Protein AF-A0A956D2T4-F1 (afdb_monomer)

Structure (mmCIF, N/CA/C/O backbone):
data_AF-A0A956D2T4-F1
#
_entry.id   AF-A0A956D2T4-F1
#
loop_
_atom_site.group_PDB
_atom_site.id
_atom_site.type_symbol
_atom_site.label_atom_id
_atom_site.label_alt_id
_atom_site.label_comp_id
_atom_site.label_asym_id
_atom_site.label_entity_id
_atom_site.label_seq_id
_atom_site.pdbx_PDB_ins_code
_atom_site.Cartn_x
_atom_site.Cartn_y
_atom_site.Cartn_z
_atom_site.occupancy
_atom_site.B_iso_or_equiv
_atom_site.auth_seq_id
_atom_site.auth_comp_id
_atom_site.auth_asym_id
_atom_site.auth_atom_id
_atom_site.pdbx_PDB_model_num
ATOM 1 N N . MET A 1 1 ? -11.870 -9.818 9.974 1.00 64.62 1 MET A N 1
ATOM 2 C CA . MET A 1 1 ? -11.394 -9.062 8.797 1.00 64.62 1 MET A CA 1
ATOM 3 C C . MET A 1 1 ? -10.619 -9.986 7.861 1.00 64.62 1 MET A C 1
ATOM 5 O O . MET A 1 1 ? -9.975 -10.898 8.367 1.00 64.62 1 MET A O 1
ATOM 9 N N . SER A 1 2 ? -10.699 -9.813 6.535 1.00 84.06 2 SER A N 1
ATOM 10 C CA . SER A 1 2 ? -10.175 -10.812 5.584 1.00 84.06 2 SER A CA 1
ATOM 11 C C . SER A 1 2 ? -8.679 -10.647 5.295 1.00 84.06 2 SER A C 1
ATOM 13 O O . SER A 1 2 ? -8.214 -9.564 4.938 1.00 84.06 2 SER A O 1
ATOM 15 N N . VAL A 1 3 ? -7.930 -11.750 5.388 1.00 91.81 3 VAL A N 1
ATOM 16 C CA . VAL A 1 3 ? -6.516 -11.834 4.979 1.00 91.81 3 VAL A CA 1
ATOM 17 C C . VAL A 1 3 ? -6.344 -11.459 3.502 1.00 91.81 3 VAL A C 1
ATOM 19 O O . VAL A 1 3 ? -5.377 -10.782 3.157 1.00 91.81 3 VAL A O 1
ATOM 22 N N . ALA A 1 4 ? -7.316 -11.810 2.655 1.00 94.00 4 ALA A N 1
ATOM 23 C CA . ALA A 1 4 ? -7.277 -11.520 1.225 1.00 94.00 4 ALA A CA 1
ATOM 24 C C . ALA A 1 4 ? -7.277 -10.009 0.931 1.00 94.00 4 ALA A C 1
ATOM 26 O O . ALA A 1 4 ? -6.513 -9.553 0.087 1.00 94.00 4 ALA A O 1
ATOM 27 N N . ALA A 1 5 ? -8.061 -9.214 1.671 1.00 93.81 5 ALA A N 1
ATOM 28 C CA . ALA A 1 5 ? -8.114 -7.759 1.487 1.00 93.81 5 ALA A CA 1
ATOM 29 C C . ALA A 1 5 ? -6.773 -7.089 1.833 1.00 93.81 5 ALA A C 1
ATOM 31 O O . ALA A 1 5 ? -6.281 -6.236 1.094 1.00 93.81 5 ALA A O 1
ATOM 32 N N . ARG A 1 6 ? -6.126 -7.534 2.920 1.00 95.44 6 ARG A N 1
ATOM 33 C CA . ARG A 1 6 ? -4.787 -7.056 3.300 1.00 95.44 6 ARG A CA 1
ATOM 34 C C . ARG A 1 6 ? -3.732 -7.417 2.253 1.00 95.44 6 ARG A C 1
ATOM 36 O O . ARG A 1 6 ? -2.888 -6.586 1.929 1.00 95.44 6 ARG A O 1
ATOM 43 N N . GLN A 1 7 ? -3.778 -8.643 1.731 1.00 96.44 7 GLN A N 1
ATOM 44 C CA . GLN A 1 7 ? -2.862 -9.102 0.683 1.00 96.44 7 GLN A CA 1
ATOM 45 C C . GLN A 1 7 ? -3.059 -8.323 -0.621 1.00 96.44 7 GLN A C 1
ATOM 47 O O . GLN A 1 7 ? -2.074 -7.902 -1.223 1.00 96.44 7 GLN A O 1
ATOM 52 N N . ALA A 1 8 ? -4.310 -8.077 -1.015 1.00 96.12 8 ALA A N 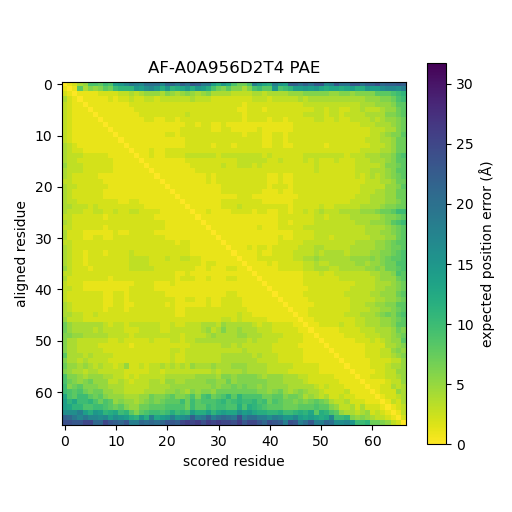1
ATOM 53 C CA . ALA A 1 8 ? -4.638 -7.286 -2.194 1.00 96.12 8 ALA A CA 1
ATOM 54 C C . ALA A 1 8 ? -4.126 -5.842 -2.066 1.00 96.12 8 ALA A C 1
ATOM 56 O O . ALA A 1 8 ? -3.479 -5.345 -2.986 1.00 96.12 8 ALA A O 1
ATOM 57 N N . LEU A 1 9 ? -4.330 -5.195 -0.910 1.00 96.56 9 LEU A N 1
ATOM 58 C CA . LEU A 1 9 ? -3.817 -3.843 -0.676 1.00 96.56 9 LEU A CA 1
ATOM 59 C C . LEU A 1 9 ? -2.284 -3.800 -0.689 1.00 96.56 9 LEU A C 1
ATOM 61 O O . LEU A 1 9 ? -1.701 -2.905 -1.296 1.00 96.56 9 LEU A O 1
ATOM 65 N N . LEU A 1 10 ? -1.617 -4.762 -0.043 1.00 96.56 10 LEU A N 1
ATOM 66 C CA . LEU A 1 10 ? -0.155 -4.846 -0.070 1.00 96.56 10 LEU A CA 1
ATOM 67 C C . LEU A 1 10 ? 0.363 -4.988 -1.506 1.00 96.56 10 LEU A C 1
ATOM 69 O O . LEU A 1 10 ? 1.277 -4.265 -1.890 1.00 96.56 10 LEU A O 1
ATOM 73 N N . ALA A 1 11 ? -0.223 -5.890 -2.296 1.00 95.69 11 ALA A N 1
ATOM 74 C CA . ALA A 1 11 ? 0.157 -6.074 -3.692 1.00 95.69 11 ALA A CA 1
ATOM 75 C C . ALA A 1 11 ? -0.035 -4.779 -4.495 1.00 95.69 11 ALA A C 1
ATOM 77 O O . ALA A 1 11 ? 0.877 -4.361 -5.202 1.00 95.69 11 ALA A O 1
ATOM 78 N N . ALA A 1 12 ? -1.166 -4.094 -4.310 1.00 96.06 12 ALA A N 1
ATOM 79 C CA . ALA A 1 12 ? -1.439 -2.821 -4.967 1.00 96.06 12 ALA A CA 1
ATOM 80 C C . ALA A 1 12 ? -0.416 -1.732 -4.593 1.00 96.06 12 ALA A C 1
ATOM 82 O O . ALA A 1 12 ? 0.084 -1.047 -5.478 1.00 96.06 12 ALA A O 1
ATOM 83 N N . VAL A 1 13 ? -0.033 -1.607 -3.316 1.00 96.31 13 VAL A N 1
ATOM 84 C CA . VAL A 1 13 ? 1.021 -0.668 -2.872 1.00 96.31 13 VAL A CA 1
ATOM 85 C C . VAL A 1 13 ? 2.376 -0.994 -3.501 1.00 96.31 13 VAL A C 1
ATOM 87 O O . VAL A 1 13 ? 3.131 -0.093 -3.866 1.00 96.31 13 VAL A O 1
ATOM 90 N N . LEU A 1 14 ? 2.708 -2.280 -3.604 1.00 94.38 14 LEU A N 1
ATOM 91 C CA . LEU A 1 14 ? 3.975 -2.715 -4.182 1.00 94.38 14 LEU A CA 1
ATOM 92 C C . LEU A 1 14 ? 4.020 -2.560 -5.702 1.00 94.38 14 LEU A C 1
ATOM 94 O O . LEU A 1 14 ? 5.119 -2.510 -6.242 1.00 94.38 14 LEU A O 1
ATOM 98 N N . ASP A 1 15 ? 2.878 -2.458 -6.375 1.00 93.44 15 ASP A N 1
ATOM 99 C CA . ASP A 1 15 ? 2.797 -2.437 -7.835 1.00 93.44 15 ASP A CA 1
ATOM 100 C C . ASP A 1 15 ? 2.514 -1.045 -8.400 1.00 93.44 15 ASP A C 1
ATOM 102 O O . ASP A 1 15 ? 3.092 -0.674 -9.425 1.00 93.44 15 ASP A O 1
ATOM 106 N N . ASP A 1 16 ? 1.681 -0.259 -7.717 1.00 94.12 16 ASP A N 1
ATOM 107 C CA . ASP A 1 16 ? 1.171 1.018 -8.199 1.00 94.12 16 ASP A CA 1
ATOM 108 C C . ASP A 1 16 ? 1.663 2.195 -7.325 1.00 94.12 16 ASP A C 1
ATOM 110 O O . ASP A 1 16 ? 1.282 2.310 -6.152 1.00 94.12 16 ASP A O 1
ATOM 114 N N . PRO A 1 17 ? 2.481 3.121 -7.877 1.00 94.25 17 PRO A N 1
ATOM 115 C CA . PRO A 1 17 ? 2.916 4.313 -7.150 1.00 94.25 17 PRO A CA 1
ATOM 116 C C . PRO A 1 17 ? 1.763 5.216 -6.688 1.00 94.25 17 PRO A C 1
ATOM 118 O O . PRO A 1 17 ? 1.913 5.892 -5.671 1.00 94.25 17 PRO A O 1
ATOM 121 N N . ALA A 1 18 ? 0.628 5.245 -7.391 1.00 95.69 18 ALA A N 1
ATOM 122 C CA . ALA A 1 18 ? -0.523 6.057 -7.006 1.00 95.69 18 ALA A CA 1
ATOM 123 C C . ALA A 1 18 ? -1.229 5.484 -5.767 1.00 95.69 18 ALA A C 1
ATOM 125 O O . ALA A 1 18 ? -1.701 6.230 -4.906 1.00 95.69 18 ALA A O 1
ATOM 126 N N . VAL A 1 19 ? -1.276 4.155 -5.636 1.00 95.62 19 VAL A N 1
ATOM 127 C CA . VAL A 1 19 ? -1.785 3.497 -4.423 1.00 95.62 19 VAL A CA 1
ATOM 128 C C . VAL A 1 19 ? -0.834 3.733 -3.251 1.00 95.62 19 VAL A C 1
ATOM 130 O O . VAL A 1 19 ? -1.300 4.070 -2.163 1.00 95.62 19 VAL A O 1
ATOM 133 N N . GLU A 1 20 ? 0.483 3.628 -3.467 1.00 97.06 20 GLU A N 1
ATOM 134 C CA . GLU A 1 20 ? 1.482 3.960 -2.442 1.00 97.06 20 GLU A CA 1
ATOM 135 C C . GLU A 1 20 ? 1.323 5.404 -1.936 1.00 97.06 20 GLU A C 1
ATOM 137 O O . GLU A 1 20 ? 1.275 5.621 -0.723 1.00 97.06 20 GLU A O 1
ATOM 142 N N . ALA A 1 21 ? 1.215 6.384 -2.842 1.00 96.62 21 ALA A N 1
ATOM 143 C CA . ALA A 1 21 ? 1.038 7.792 -2.484 1.00 96.62 21 ALA A CA 1
ATOM 144 C C . ALA A 1 21 ? -0.226 8.000 -1.640 1.00 96.62 21 ALA A C 1
ATOM 146 O O . ALA A 1 21 ? -0.165 8.551 -0.543 1.00 96.62 21 ALA A O 1
ATOM 147 N N . ARG A 1 22 ? -1.352 7.437 -2.083 1.00 97.25 22 ARG A N 1
ATOM 148 C CA . ARG A 1 22 ? -2.644 7.561 -1.400 1.00 97.25 22 ARG A CA 1
ATOM 149 C C . ARG A 1 22 ? -2.660 6.920 -0.009 1.00 97.25 22 ARG A C 1
ATOM 151 O O . ARG A 1 22 ? -3.269 7.467 0.905 1.00 97.25 22 ARG A O 1
ATOM 158 N N . VAL A 1 23 ? -1.953 5.802 0.184 1.00 97.44 23 VAL A N 1
ATOM 159 C CA . VAL A 1 23 ? -1.750 5.184 1.510 1.00 97.44 23 VAL A CA 1
ATOM 160 C C . VAL A 1 23 ? -0.983 6.108 2.460 1.00 97.44 23 VAL A C 1
ATOM 162 O O . VAL A 1 23 ? -1.276 6.118 3.655 1.00 97.44 23 VAL A O 1
ATOM 165 N N . ARG A 1 24 ? -0.019 6.885 1.952 1.00 96.44 24 ARG A N 1
ATOM 166 C CA . ARG A 1 24 ? 0.759 7.844 2.755 1.00 96.44 24 ARG A CA 1
ATOM 167 C C . ARG A 1 24 ? -0.014 9.128 3.039 1.00 96.44 24 ARG A C 1
ATOM 169 O O . ARG A 1 24 ? 0.053 9.628 4.156 1.00 96.44 24 ARG A O 1
ATOM 176 N N . GLU A 1 25 ? -0.734 9.641 2.049 1.00 97.69 25 GLU A N 1
ATOM 177 C CA . GLU A 1 25 ? -1.505 10.883 2.154 1.00 97.69 25 GLU A CA 1
ATOM 178 C C . GLU A 1 25 ? -2.736 10.722 3.048 1.00 97.69 25 GLU A C 1
ATOM 180 O O . GLU A 1 25 ? -3.000 11.575 3.893 1.00 97.69 25 GLU A O 1
ATOM 185 N N . ASN A 1 26 ? -3.488 9.628 2.885 1.00 97.62 26 ASN A N 1
ATOM 186 C CA . ASN A 1 26 ? -4.723 9.409 3.630 1.00 97.62 26 ASN A CA 1
ATOM 187 C C . ASN A 1 26 ? -4.936 7.926 3.994 1.00 97.62 26 ASN A C 1
ATOM 189 O O . ASN A 1 26 ? -5.767 7.233 3.396 1.00 97.62 26 ASN A O 1
ATOM 193 N N . PRO A 1 27 ? -4.218 7.418 5.013 1.00 97.25 27 PRO A N 1
ATOM 194 C CA . PRO A 1 27 ? -4.324 6.022 5.430 1.00 97.25 27 PRO A CA 1
ATOM 195 C C . PRO A 1 27 ? -5.714 5.649 5.970 1.00 97.25 27 PRO A C 1
ATOM 197 O O . PRO A 1 27 ? -6.106 4.489 5.867 1.00 97.25 27 PRO A O 1
ATOM 200 N N . THR A 1 28 ? -6.469 6.603 6.528 1.00 97.81 28 THR A N 1
ATOM 201 C CA . THR A 1 28 ? -7.834 6.369 7.033 1.00 97.81 28 THR A CA 1
ATOM 202 C C . THR A 1 28 ? -8.799 6.073 5.892 1.00 97.81 28 THR A C 1
ATOM 204 O O . THR A 1 28 ? -9.447 5.030 5.907 1.00 97.81 28 THR A O 1
ATOM 207 N N . ALA A 1 29 ? -8.821 6.917 4.857 1.00 97.50 29 ALA A N 1
ATOM 208 C CA . ALA A 1 29 ? -9.695 6.704 3.705 1.00 97.50 29 ALA A CA 1
ATOM 209 C C . ALA A 1 29 ? -9.369 5.398 2.966 1.00 97.50 29 ALA A C 1
ATOM 211 O O . ALA A 1 29 ? -10.267 4.703 2.497 1.00 97.50 29 ALA A O 1
ATOM 212 N N . VAL A 1 30 ? -8.087 5.022 2.881 1.00 97.31 30 VAL A N 1
ATOM 213 C CA . VAL A 1 30 ? -7.699 3.738 2.279 1.00 97.31 30 VAL A CA 1
ATOM 214 C C . VAL A 1 30 ? -8.170 2.558 3.127 1.00 97.31 30 VAL A C 1
ATOM 216 O O . VAL A 1 30 ? -8.647 1.572 2.568 1.00 97.31 30 VAL A O 1
ATOM 219 N N . ALA A 1 31 ? -8.061 2.647 4.455 1.00 97.12 31 ALA A N 1
ATOM 220 C CA . ALA A 1 31 ? -8.539 1.604 5.357 1.00 97.12 31 ALA A CA 1
ATOM 221 C C . ALA A 1 31 ? -10.042 1.346 5.175 1.00 97.12 31 ALA A C 1
ATOM 223 O O . ALA A 1 31 ? -10.453 0.198 5.014 1.00 97.12 31 ALA A O 1
ATOM 224 N N . GLU A 1 32 ? -10.835 2.415 5.105 1.00 96.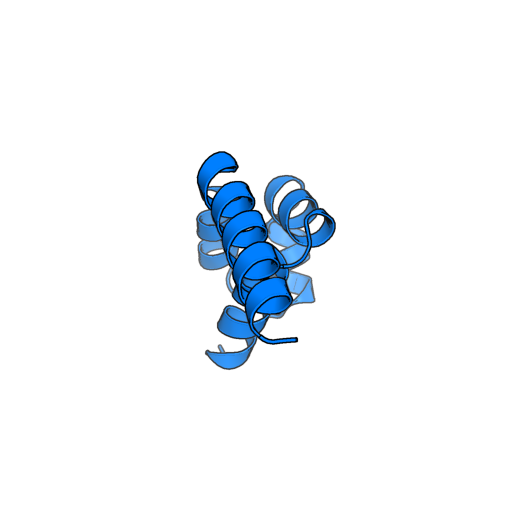50 32 GLU A N 1
ATOM 225 C CA . GLU A 1 32 ? -12.277 2.348 4.855 1.00 96.50 32 GLU A CA 1
ATOM 226 C C . GLU A 1 32 ? -12.590 1.782 3.465 1.00 96.50 32 GLU A C 1
ATOM 228 O O . GLU A 1 32 ? -13.342 0.816 3.349 1.00 96.50 32 GLU A O 1
ATOM 233 N N . ALA A 1 33 ? -11.957 2.314 2.414 1.00 95.88 33 ALA A N 1
ATOM 234 C CA . ALA A 1 33 ? -12.219 1.909 1.033 1.00 95.88 33 ALA A CA 1
ATOM 235 C C . ALA A 1 33 ? -11.870 0.438 0.751 1.00 95.88 33 ALA A C 1
ATOM 237 O O . ALA A 1 33 ? -12.538 -0.217 -0.046 1.00 95.88 33 ALA A O 1
ATOM 238 N N . TRP A 1 34 ? -10.824 -0.086 1.393 1.00 95.06 34 TRP A N 1
ATOM 239 C CA . TRP A 1 34 ? -10.371 -1.468 1.209 1.00 95.06 34 TRP A CA 1
ATOM 240 C C . TRP A 1 34 ? -10.939 -2.435 2.253 1.00 95.06 34 TRP A C 1
ATOM 242 O O . TRP A 1 34 ? -10.654 -3.632 2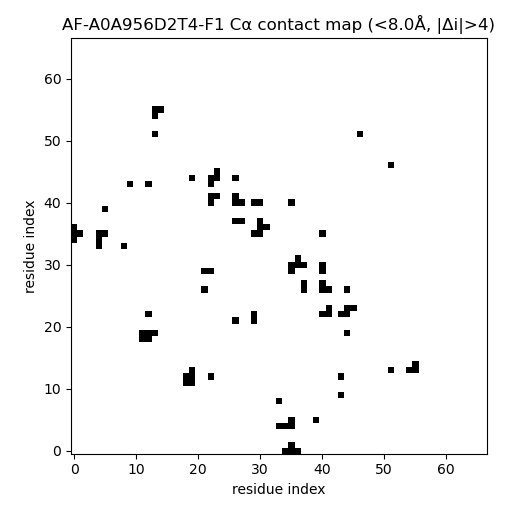.191 1.00 95.06 34 TRP A O 1
ATOM 252 N N . GLY A 1 35 ? -11.714 -1.938 3.222 1.00 95.38 35 GLY A N 1
ATOM 253 C CA . GLY A 1 35 ? -12.223 -2.744 4.329 1.00 95.38 35 GLY A CA 1
ATOM 254 C C . GLY A 1 35 ? -11.099 -3.386 5.148 1.00 95.38 35 GLY A C 1
ATOM 255 O O . GLY A 1 35 ? -11.206 -4.557 5.527 1.00 95.38 35 GLY A O 1
ATOM 256 N N . VAL A 1 36 ? -10.002 -2.647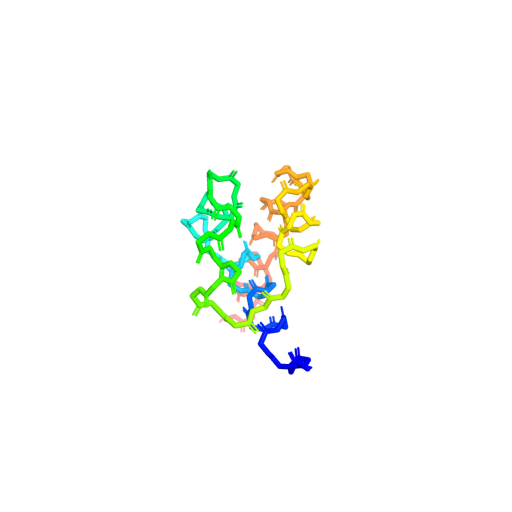 5.370 1.00 96.38 36 VAL A N 1
ATOM 257 C CA . VAL A 1 36 ? -8.838 -3.104 6.143 1.00 96.38 36 VAL A CA 1
ATOM 258 C C . VAL A 1 36 ? -8.622 -2.304 7.431 1.00 96.38 36 VAL A C 1
ATOM 260 O O . VAL A 1 36 ? -9.093 -1.179 7.550 1.00 96.38 36 VAL A O 1
ATOM 263 N N . GLU A 1 37 ? -7.882 -2.832 8.414 1.00 96.69 37 GLU A N 1
ATOM 264 C CA . GLU A 1 37 ? -7.630 -2.067 9.637 1.00 96.69 37 GLU A CA 1
ATOM 265 C C . GLU A 1 37 ? -6.665 -0.909 9.375 1.00 96.69 37 GLU A C 1
ATOM 267 O O . GLU A 1 37 ? -5.593 -1.085 8.789 1.00 96.69 37 GLU A O 1
ATOM 272 N N . LEU A 1 38 ? -6.970 0.258 9.944 1.00 97.31 38 LEU A N 1
ATOM 273 C CA . LEU A 1 38 ? -6.100 1.433 9.884 1.00 97.31 38 LEU A CA 1
ATOM 274 C C . LEU A 1 38 ? -4.673 1.144 10.377 1.00 97.31 38 LEU A C 1
ATOM 276 O O . LEU A 1 38 ? -3.703 1.649 9.816 1.00 97.31 38 LEU A O 1
ATOM 280 N N . ALA A 1 39 ? -4.515 0.294 11.397 1.00 97.50 39 ALA A N 1
ATOM 281 C CA . ALA A 1 39 ? -3.200 -0.098 11.903 1.00 97.50 39 ALA A CA 1
ATOM 282 C C . ALA A 1 39 ? -2.344 -0.803 10.836 1.00 97.50 39 ALA A C 1
ATOM 284 O O . ALA A 1 39 ? -1.132 -0.595 10.777 1.00 97.50 39 ALA A O 1
ATOM 285 N N . PHE A 1 40 ? -2.963 -1.611 9.972 1.00 97.31 40 PHE A N 1
ATOM 286 C CA . PHE A 1 40 ? -2.278 -2.253 8.856 1.00 97.31 40 PHE A CA 1
ATOM 287 C C . PHE A 1 40 ? -1.874 -1.224 7.795 1.00 97.31 40 PHE A C 1
ATOM 289 O O . PHE A 1 40 ? -0.713 -1.195 7.389 1.00 97.31 40 PHE A O 1
ATOM 296 N N . VAL A 1 41 ? -2.780 -0.319 7.416 1.00 97.69 41 VAL A N 1
ATOM 297 C CA . VAL A 1 41 ? -2.485 0.732 6.427 1.00 97.69 41 VAL A CA 1
ATOM 298 C C . VAL A 1 41 ? -1.380 1.671 6.910 1.00 97.69 41 VAL A C 1
ATOM 300 O O . VAL A 1 41 ? -0.476 2.001 6.149 1.00 97.69 41 VAL A O 1
ATOM 303 N N . ARG A 1 42 ? -1.366 2.031 8.198 1.00 97.81 42 ARG A N 1
ATOM 304 C CA . ARG A 1 42 ? -0.282 2.827 8.798 1.00 97.81 42 ARG A CA 1
ATOM 305 C C . ARG A 1 42 ? 1.074 2.124 8.721 1.00 97.81 42 ARG A C 1
ATOM 307 O O . ARG A 1 42 ? 2.079 2.782 8.473 1.00 97.81 42 ARG A O 1
ATOM 314 N N . ARG A 1 43 ? 1.118 0.795 8.877 1.00 97.31 43 ARG A N 1
ATOM 315 C CA . ARG A 1 43 ? 2.356 0.019 8.669 1.00 97.31 43 ARG A CA 1
ATOM 316 C C . ARG A 1 43 ? 2.807 0.057 7.209 1.00 97.31 43 ARG A C 1
ATOM 318 O O . ARG A 1 43 ? 4.003 0.169 6.969 1.00 97.31 43 ARG A O 1
ATOM 325 N N . LEU A 1 44 ? 1.875 0.010 6.253 1.00 96.06 44 LEU A N 1
ATOM 326 C CA . LEU A 1 44 ? 2.195 0.176 4.830 1.00 96.06 44 LEU A CA 1
ATOM 327 C C . LEU A 1 44 ? 2.735 1.580 4.529 1.00 96.06 44 LEU A C 1
ATOM 329 O O . LEU A 1 44 ? 3.757 1.708 3.862 1.00 96.06 44 LEU A O 1
ATOM 333 N N . ALA A 1 45 ? 2.110 2.623 5.076 1.00 96.06 45 ALA A N 1
ATOM 334 C CA . ALA A 1 45 ? 2.570 4.005 4.933 1.00 96.06 45 ALA A CA 1
ATOM 335 C C . ALA A 1 45 ? 3.967 4.231 5.540 1.00 96.06 45 ALA A C 1
ATOM 337 O O . ALA A 1 45 ? 4.722 5.075 5.060 1.00 96.06 45 ALA A O 1
ATOM 338 N N . ALA A 1 46 ? 4.328 3.455 6.565 1.00 96.56 46 ALA A N 1
ATOM 339 C CA . ALA A 1 46 ? 5.644 3.482 7.197 1.00 96.56 46 ALA A CA 1
ATOM 340 C C . ALA A 1 46 ? 6.725 2.692 6.433 1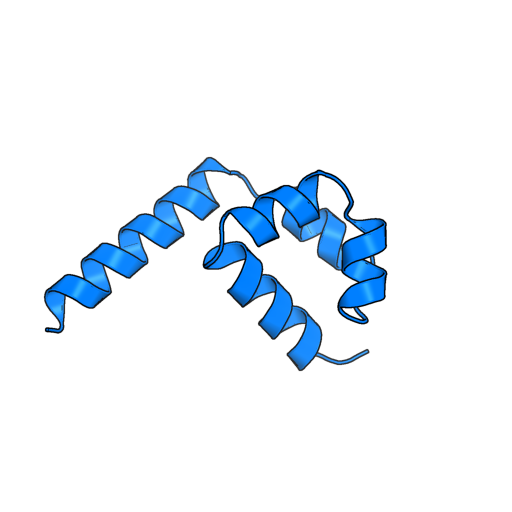.00 96.56 46 ALA A C 1
ATOM 342 O O . ALA A 1 46 ? 7.893 2.737 6.823 1.00 96.56 46 ALA A O 1
ATOM 343 N N . LEU A 1 47 ? 6.385 1.973 5.354 1.00 94.44 47 LEU A N 1
ATOM 344 C CA . LEU A 1 47 ? 7.388 1.291 4.536 1.00 94.44 47 LEU A CA 1
ATOM 345 C C . LEU A 1 47 ? 8.359 2.303 3.921 1.00 94.44 47 LEU A C 1
ATOM 347 O O . LEU A 1 47 ? 7.967 3.371 3.441 1.00 94.44 47 LEU A O 1
ATOM 351 N N . GLU A 1 48 ? 9.639 1.941 3.891 1.00 94.94 48 GLU A N 1
ATOM 352 C CA . GLU A 1 48 ? 10.684 2.787 3.325 1.00 94.94 48 GLU A CA 1
ATOM 353 C C . GLU A 1 48 ? 10.477 2.949 1.801 1.00 94.94 48 GLU A C 1
ATOM 355 O O . GLU A 1 48 ? 10.567 1.952 1.072 1.00 94.94 48 GLU A O 1
ATOM 360 N N . PRO A 1 49 ? 10.250 4.175 1.278 1.00 92.31 49 PRO A N 1
ATOM 361 C CA . PRO A 1 49 ? 9.934 4.393 -0.141 1.00 92.31 49 PRO A CA 1
ATOM 362 C C . PRO A 1 49 ? 10.996 3.826 -1.089 1.00 92.31 49 PRO A C 1
ATOM 364 O O . PRO A 1 49 ? 10.695 3.291 -2.156 1.00 92.31 49 PRO A O 1
ATOM 367 N N . ARG A 1 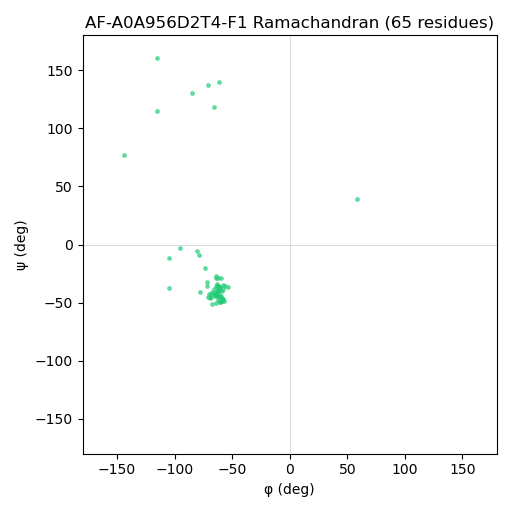50 ? 12.271 3.896 -0.676 1.00 93.44 50 ARG A N 1
ATOM 368 C CA . ARG A 1 50 ? 13.399 3.357 -1.446 1.00 93.44 50 ARG A CA 1
ATOM 369 C C . ARG A 1 50 ? 13.276 1.849 -1.645 1.00 93.44 50 ARG A C 1
ATOM 371 O O . ARG A 1 50 ? 13.537 1.368 -2.743 1.00 93.44 50 ARG A O 1
ATOM 378 N N . ARG A 1 51 ? 12.828 1.105 -0.629 1.00 93.12 51 ARG A N 1
ATOM 379 C CA . ARG A 1 51 ? 12.639 -0.351 -0.723 1.00 93.12 51 ARG A CA 1
ATOM 380 C C . ARG A 1 51 ? 11.469 -0.710 -1.633 1.00 93.12 51 ARG A C 1
ATOM 382 O O . ARG A 1 51 ? 11.622 -1.603 -2.461 1.00 93.12 51 ARG A O 1
ATOM 389 N N . VAL A 1 52 ? 10.351 0.012 -1.534 1.00 92.88 52 VAL A N 1
ATOM 390 C CA . VAL A 1 52 ? 9.182 -0.186 -2.412 1.00 92.88 52 VAL A CA 1
ATOM 391 C C . VAL A 1 52 ? 9.557 0.076 -3.875 1.00 92.88 52 VAL A C 1
ATOM 393 O O . VAL A 1 52 ? 9.272 -0.739 -4.754 1.00 92.88 52 VAL A O 1
ATOM 396 N N . ARG A 1 53 ? 10.297 1.159 -4.146 1.00 92.50 53 ARG A N 1
ATOM 397 C CA . ARG A 1 53 ? 10.810 1.466 -5.489 1.00 92.50 53 ARG A CA 1
ATOM 398 C C . ARG A 1 53 ? 11.769 0.388 -6.004 1.00 92.50 53 ARG A C 1
ATOM 400 O O . ARG A 1 53 ? 11.616 -0.065 -7.138 1.00 92.50 53 ARG A O 1
ATOM 407 N N . SER A 1 54 ? 12.739 -0.037 -5.193 1.00 94.00 54 SER A N 1
ATOM 408 C CA . SER A 1 54 ? 13.690 -1.093 -5.568 1.00 94.00 54 SER A CA 1
ATOM 409 C C . SER A 1 54 ? 12.992 -2.422 -5.857 1.00 94.00 54 SER A C 1
ATOM 411 O O . SER A 1 54 ? 13.363 -3.115 -6.806 1.00 94.00 54 SER A O 1
ATOM 413 N N . PHE A 1 55 ? 11.949 -2.761 -5.092 1.00 93.62 55 PHE A N 1
ATOM 414 C CA . PHE A 1 55 ? 11.119 -3.935 -5.347 1.00 93.62 55 PHE A CA 1
ATOM 415 C C . PHE A 1 55 ? 10.451 -3.864 -6.727 1.00 93.62 55 PHE A C 1
ATOM 417 O O . PHE A 1 55 ? 10.591 -4.802 -7.515 1.00 93.62 55 PHE A O 1
ATOM 424 N N . ARG A 1 56 ? 9.816 -2.732 -7.067 1.00 92.44 56 ARG A N 1
ATOM 425 C CA . ARG A 1 56 ? 9.195 -2.518 -8.389 1.00 92.44 56 ARG A CA 1
ATOM 426 C C . ARG A 1 56 ? 10.187 -2.664 -9.537 1.00 92.44 56 ARG A C 1
ATOM 428 O O . ARG A 1 56 ? 9.904 -3.369 -10.505 1.00 92.44 56 ARG A O 1
ATOM 435 N N . ILE A 1 57 ? 11.363 -2.046 -9.414 1.00 92.25 57 ILE A N 1
ATOM 436 C CA . ILE A 1 57 ? 12.429 -2.138 -10.424 1.00 92.25 57 ILE A CA 1
ATOM 437 C C . ILE A 1 57 ? 12.874 -3.594 -10.599 1.00 92.25 57 ILE A C 1
ATOM 439 O O . ILE A 1 57 ? 12.908 -4.095 -11.721 1.00 92.25 57 ILE A O 1
ATOM 443 N N . SER A 1 58 ? 13.161 -4.293 -9.498 1.00 92.31 58 SER A N 1
ATOM 444 C CA . SER A 1 58 ? 13.579 -5.700 -9.523 1.00 92.31 58 SER A CA 1
ATOM 445 C C . SER A 1 58 ? 12.532 -6.600 -10.185 1.00 92.31 58 SER A C 1
ATOM 447 O O . SER A 1 58 ? 12.873 -7.485 -10.973 1.00 92.31 58 SER A O 1
ATOM 449 N N . ARG A 1 59 ? 11.244 -6.347 -9.921 1.00 90.38 59 ARG A N 1
ATOM 450 C CA . ARG A 1 59 ? 10.143 -7.091 -10.536 1.00 90.38 59 ARG A CA 1
ATOM 451 C C . ARG A 1 59 ? 10.070 -6.868 -12.046 1.00 90.38 59 ARG A C 1
ATOM 453 O O . ARG A 1 59 ? 9.939 -7.845 -12.777 1.00 90.38 59 ARG A O 1
ATOM 460 N N . ARG A 1 60 ? 10.218 -5.620 -12.506 1.00 88.19 60 ARG A N 1
ATOM 461 C CA . ARG A 1 60 ? 10.246 -5.278 -13.939 1.00 88.19 60 ARG A CA 1
ATOM 462 C C . ARG A 1 60 ? 11.397 -5.978 -14.662 1.00 88.19 60 ARG A C 1
ATOM 464 O O . ARG A 1 60 ? 11.159 -6.688 -15.626 1.00 88.19 60 ARG A O 1
ATOM 471 N N . VAL A 1 61 ? 12.612 -5.900 -14.113 1.00 89.94 61 VAL A N 1
ATOM 472 C CA . VAL A 1 61 ? 13.794 -6.581 -14.677 1.00 89.94 61 VAL A CA 1
ATOM 473 C C . VAL A 1 61 ? 13.585 -8.097 -14.785 1.00 89.94 61 VAL A C 1
ATOM 475 O O . VAL A 1 61 ? 14.030 -8.722 -15.743 1.00 89.94 61 VAL A O 1
ATOM 478 N N . LYS A 1 62 ? 12.917 -8.717 -13.806 1.00 87.88 62 LYS A N 1
ATOM 479 C CA . LYS A 1 62 ? 12.607 -10.154 -13.849 1.00 87.88 62 LYS A CA 1
ATOM 480 C C . LYS A 1 62 ? 11.532 -10.512 -14.874 1.00 87.88 62 LYS A C 1
ATOM 482 O O . LYS A 1 62 ? 11.588 -11.622 -15.392 1.00 87.88 62 LYS A O 1
ATOM 487 N N . ALA A 1 63 ? 10.570 -9.628 -15.132 1.00 83.94 63 ALA A N 1
ATOM 488 C CA . ALA A 1 63 ? 9.565 -9.830 -16.171 1.00 83.94 63 ALA A CA 1
ATOM 489 C C . ALA A 1 63 ? 10.208 -9.768 -17.564 1.00 83.94 63 ALA A C 1
ATOM 491 O O . ALA A 1 63 ? 10.011 -10.683 -18.356 1.00 83.94 63 ALA A O 1
ATOM 492 N N . ASP A 1 64 ? 11.072 -8.777 -17.794 1.00 80.00 64 ASP A N 1
ATOM 493 C CA . ASP A 1 64 ? 11.772 -8.588 -19.071 1.00 80.00 64 ASP A CA 1
ATOM 494 C C . ASP A 1 64 ? 12.726 -9.752 -19.405 1.00 80.00 64 ASP A C 1
ATOM 496 O O . ASP A 1 64 ? 12.949 -10.052 -20.567 1.00 80.00 64 ASP A O 1
ATOM 500 N N . ARG A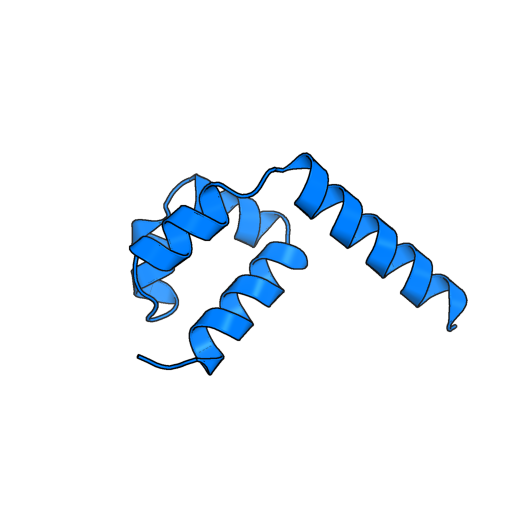 1 65 ? 13.278 -10.446 -18.397 1.00 78.06 65 ARG A N 1
ATOM 501 C CA . ARG A 1 65 ? 14.148 -11.630 -18.586 1.00 78.06 65 ARG A CA 1
ATOM 502 C C . ARG A 1 65 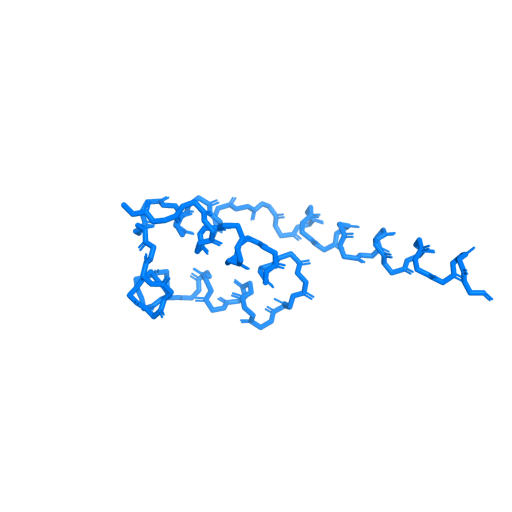? 13.401 -12.935 -18.886 1.00 78.06 65 ARG A C 1
ATOM 504 O O . ARG A 1 65 ? 14.053 -13.955 -19.094 1.00 78.06 65 ARG A O 1
ATOM 511 N N . ARG A 1 66 ? 12.071 -12.947 -18.774 1.00 70.00 66 ARG A N 1
ATOM 512 C CA . ARG A 1 66 ? 11.230 -14.138 -18.990 1.00 70.00 66 ARG A CA 1
ATOM 513 C C . ARG A 1 66 ? 10.476 -14.107 -20.323 1.00 70.00 66 ARG A C 1
ATOM 515 O O . ARG A 1 66 ? 9.871 -15.124 -20.653 1.00 70.00 66 ARG A O 1
ATOM 522 N N . GLY A 1 67 ? 10.465 -12.964 -21.011 1.00 54.22 67 GLY 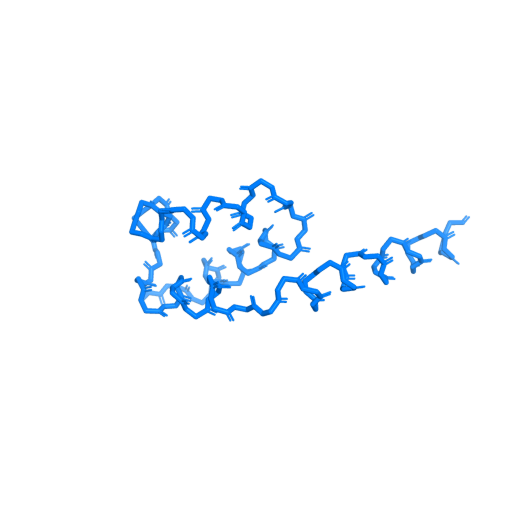A N 1
ATOM 523 C CA . GLY A 1 67 ? 9.987 -12.821 -22.391 1.00 54.22 67 GLY A CA 1
ATOM 524 C C . GLY A 1 67 ? 11.130 -12.994 -23.376 1.00 54.22 67 GLY A C 1
ATOM 525 O O . GLY A 1 67 ? 10.828 -13.407 -24.512 1.00 54.22 67 GLY A O 1
#

Mean predicted aligned error: 3.58 Å

Foldseek 3Di:
DDPVLLVVLLVCCLAPVVSLVCLQVPLPVVCVVSVHDSVSSVVSNPPDVVVSVVSNVVVVVVVVVVD

Radius of gyration: 12.79 Å; Cα contacts (8 Å, |Δi|>4): 48; chains: 1; bounding box: 26×25×34 Å

Secondary structure (DSSP, 8-state):
--HHHHHHHHHHHHH-HHHHHHHHH-HHHHHHHHT--HHHHHHHHTS-HHHHHHHHHHHHHHHHTT-

pLDDT: mean 92.87, std 7.72, range [54.22, 97.81]

Sequence (67 aa):
MSVAARQALLAAVLDDPAVEARVRENPTAVAEAWGVELAFVRRLAALEPRRVRSFRISRRVKADRRG

Solvent-accessible surface area (backbone atoms only — not comparable to full-atom values): 3734 Å² total; per-residue (Å²): 131,60,70,64,48,53,53,51,52,53,51,42,41,52,72,32,70,69,51,37,49,44,32,57,76,39,26,62,62,46,13,64,76,56,67,42,59,48,71,59,33,49,54,59,45,66,51,58,65,68,57,46,51,51,49,41,52,53,50,50,57,54,53,66,74,74,110